Protein AF-A0A931QIK4-F1 (afdb_monomer_lite)

Secondary structure (DSSP, 8-state):
-HHHHHHS-SEEEE-GGG-EEEEEEEEETTEEEEEEEEEEEETTEEEEEEEEEES-HHHH--PPP-

Sequence (66 aa):
MVIETVSRPEQVVMGYAGRPVVHRRYETGSRVKLLRVVYEEASDRRIVVTAYLTSDVERYWKEKGR

pLDDT: mean 90.94, std 10.23, range [35.53, 97.62]

Foldseek 3Di:
DQVCQVVPAPDWDQDPPRWIKGWDWDDDPPAIKIWIWTWDDDPPDTHTPDIDIDRPCVVPDDDDDD

Radius of gyration: 12.06 Å; chains: 1; bounding box: 32×24×32 Å

Structure (mmCIF, N/CA/C/O backbone):
data_AF-A0A931QIK4-F1
#
_entry.id   AF-A0A931QIK4-F1
#
loop_
_atom_site.group_PDB
_atom_site.id
_atom_site.type_symbol
_atom_site.label_atom_id
_atom_site.label_alt_id
_atom_site.label_comp_id
_atom_site.label_asym_id
_atom_site.label_entity_id
_atom_site.label_seq_id
_atom_site.pdbx_PDB_ins_code
_atom_site.Cartn_x
_atom_site.Cartn_y
_atom_site.Cartn_z
_atom_site.occupancy
_atom_site.B_iso_or_equiv
_atom_site.auth_seq_id
_atom_site.auth_comp_id
_atom_site.auth_asym_id
_atom_site.auth_atom_id
_atom_site.pdbx_PDB_model_num
ATOM 1 N N . MET A 1 1 ? -9.425 0.219 -5.563 1.00 88.19 1 MET A N 1
ATOM 2 C CA . MET A 1 1 ? -8.449 0.169 -4.453 1.00 88.19 1 MET A CA 1
ATOM 3 C C . MET A 1 1 ? -7.011 -0.030 -4.945 1.00 88.19 1 MET A C 1
ATOM 5 O O . MET A 1 1 ? -6.252 0.916 -4.861 1.00 88.19 1 MET A O 1
ATOM 9 N N . VAL A 1 2 ? -6.596 -1.173 -5.518 1.00 95.56 2 VAL A N 1
ATOM 10 C CA . VAL A 1 2 ? -5.173 -1.370 -5.920 1.00 95.56 2 VAL A CA 1
ATOM 11 C C . VAL A 1 2 ? -4.691 -0.366 -6.977 1.00 95.56 2 VAL A C 1
ATOM 13 O O . VAL A 1 2 ? -3.700 0.316 -6.740 1.00 95.56 2 VAL A O 1
ATOM 16 N N . ILE A 1 3 ? -5.407 -0.230 -8.101 1.00 95.31 3 ILE A N 1
ATOM 17 C CA . ILE A 1 3 ? -5.048 0.716 -9.179 1.00 95.31 3 ILE A CA 1
ATOM 18 C C . ILE A 1 3 ? -4.968 2.147 -8.634 1.00 95.31 3 ILE A C 1
ATOM 20 O O . ILE A 1 3 ? -3.975 2.835 -8.830 1.00 95.31 3 ILE A O 1
ATOM 24 N N . GLU A 1 4 ? -5.978 2.565 -7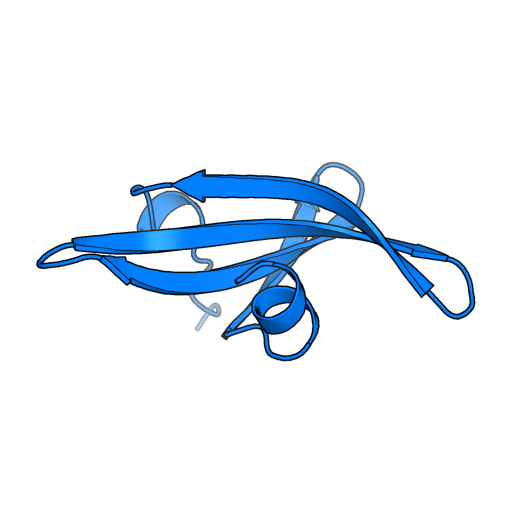.871 1.00 95.88 4 GLU A N 1
ATOM 25 C CA . GLU A 1 4 ? -6.017 3.882 -7.233 1.00 95.88 4 GLU A CA 1
ATOM 26 C C . GLU A 1 4 ? -4.830 4.110 -6.286 1.00 95.88 4 GLU A C 1
ATOM 28 O O . GLU A 1 4 ? -4.208 5.164 -6.346 1.00 95.88 4 GLU A O 1
ATOM 33 N N . THR A 1 5 ? -4.467 3.127 -5.455 1.00 96.81 5 THR A N 1
ATOM 34 C CA . THR A 1 5 ? -3.297 3.215 -4.567 1.00 96.81 5 THR A CA 1
ATOM 35 C C . THR A 1 5 ? -1.991 3.359 -5.349 1.00 96.81 5 THR A C 1
ATOM 37 O O . THR A 1 5 ? -1.095 4.068 -4.903 1.00 96.81 5 THR A O 1
ATOM 40 N N . VAL A 1 6 ? -1.873 2.718 -6.514 1.00 95.44 6 VAL A N 1
ATOM 41 C CA . VAL A 1 6 ? -0.687 2.817 -7.380 1.00 95.44 6 VAL A CA 1
ATOM 42 C C . VAL A 1 6 ? -0.632 4.159 -8.116 1.00 95.44 6 VAL A C 1
ATOM 44 O O . VAL A 1 6 ? 0.448 4.729 -8.268 1.00 95.44 6 VAL A O 1
ATOM 47 N N . SER A 1 7 ? -1.772 4.682 -8.568 1.00 94.62 7 SER A N 1
ATOM 48 C CA . SER A 1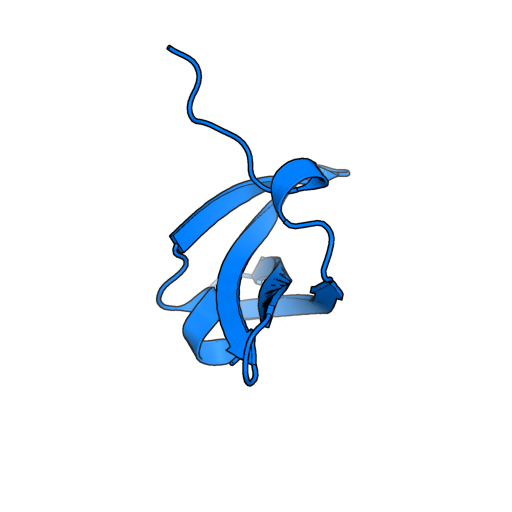 7 ? -1.846 5.951 -9.304 1.00 94.62 7 SER A CA 1
ATOM 49 C C . SER A 1 7 ? -1.834 7.180 -8.392 1.00 94.62 7 SER A C 1
ATOM 51 O O . SER A 1 7 ? -1.351 8.235 -8.792 1.00 94.62 7 SER A O 1
ATOM 53 N N . ARG A 1 8 ? -2.389 7.068 -7.181 1.00 95.50 8 ARG A N 1
ATOM 54 C CA . ARG A 1 8 ? -2.571 8.157 -6.208 1.00 95.50 8 ARG A CA 1
ATOM 55 C C . ARG A 1 8 ? -2.227 7.672 -4.790 1.00 95.50 8 ARG A C 1
ATOM 57 O O . ARG A 1 8 ? -3.110 7.612 -3.926 1.00 95.50 8 ARG A O 1
ATOM 64 N N . PRO A 1 9 ? -0.966 7.293 -4.533 1.00 96.00 9 PRO A N 1
ATOM 65 C CA . PRO A 1 9 ? -0.549 6.861 -3.207 1.00 96.00 9 PRO A CA 1
ATOM 66 C C . PRO A 1 9 ? -0.635 8.016 -2.208 1.00 96.00 9 PRO A C 1
ATOM 68 O O . PRO A 1 9 ? -0.339 9.159 -2.546 1.00 96.00 9 PRO A O 1
ATOM 71 N N . GLU A 1 10 ? -1.000 7.723 -0.961 1.00 96.88 10 GLU A N 1
ATOM 72 C CA . GLU A 1 10 ? -0.835 8.703 0.122 1.00 96.88 10 GLU A CA 1
ATOM 73 C C . GLU A 1 10 ? 0.600 8.710 0.651 1.00 96.88 10 GLU A C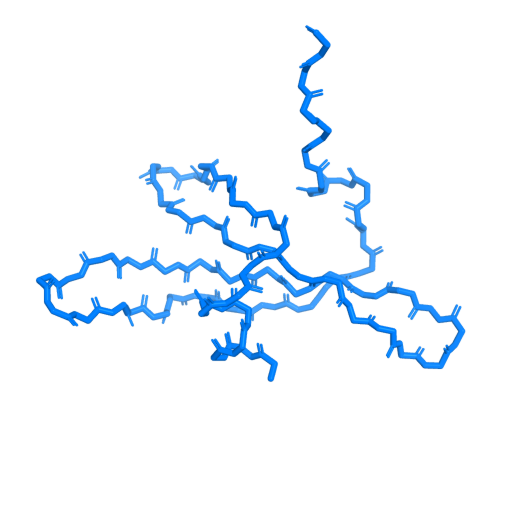 1
ATOM 75 O O . GLU A 1 10 ? 1.084 9.721 1.155 1.00 96.88 10 GLU A O 1
ATOM 80 N N . GLN A 1 11 ? 1.285 7.574 0.541 1.00 95.94 11 GLN A N 1
ATOM 81 C CA . GLN A 1 11 ? 2.671 7.433 0.944 1.00 95.94 11 GLN A CA 1
ATOM 82 C C . GLN A 1 11 ? 3.389 6.446 0.023 1.00 95.94 11 GLN A C 1
ATOM 84 O O . GLN A 1 11 ? 2.839 5.413 -0.360 1.00 95.94 11 GLN A O 1
ATOM 89 N N . VAL A 1 12 ? 4.640 6.766 -0.299 1.00 95.19 12 VAL A N 1
ATOM 90 C CA . VAL A 1 12 ? 5.567 5.901 -1.032 1.00 95.19 12 VAL A CA 1
ATOM 91 C C . VAL A 1 12 ? 6.770 5.660 -0.131 1.00 95.19 12 VAL A C 1
ATOM 93 O O . VAL A 1 12 ? 7.335 6.613 0.403 1.00 95.19 12 VAL A O 1
ATOM 96 N N . VAL A 1 13 ? 7.148 4.400 0.064 1.00 94.38 13 VAL A N 1
ATOM 97 C CA . VAL A 1 13 ? 8.334 4.010 0.835 1.00 94.38 13 VAL A CA 1
ATOM 98 C C . VAL A 1 13 ? 9.141 2.971 0.070 1.00 94.38 13 VAL A C 1
ATOM 100 O O . VAL A 1 13 ? 8.602 2.232 -0.753 1.00 94.38 13 VAL A O 1
ATOM 103 N N . MET A 1 14 ? 10.431 2.878 0.378 1.00 92.19 14 MET A N 1
ATOM 104 C CA . MET A 1 14 ? 11.267 1.784 -0.109 1.00 92.19 14 MET A CA 1
ATOM 105 C C . MET A 1 14 ? 11.072 0.558 0.781 1.00 92.19 14 MET A C 1
ATOM 107 O O . MET A 1 14 ? 11.248 0.618 1.999 1.00 92.19 14 MET A O 1
ATOM 111 N N . GLY A 1 15 ? 10.651 -0.544 0.169 1.00 85.94 15 GLY A N 1
ATOM 112 C CA . GLY A 1 15 ? 10.474 -1.832 0.819 1.00 85.94 15 GLY A CA 1
ATOM 113 C C . GLY A 1 15 ? 11.738 -2.684 0.804 1.00 85.94 15 GLY A C 1
ATOM 114 O O . GLY A 1 15 ? 12.833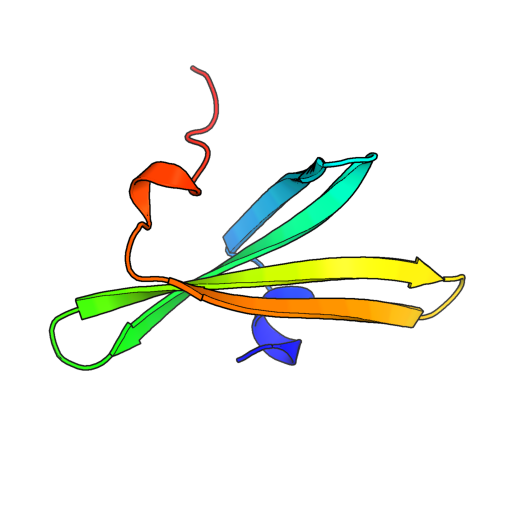 -2.248 0.448 1.00 85.94 15 GLY A O 1
ATOM 115 N N . TYR A 1 16 ? 11.561 -3.947 1.185 1.00 82.44 16 TYR A N 1
ATOM 116 C CA . TYR A 1 16 ? 12.623 -4.943 1.130 1.00 82.44 16 TYR A CA 1
ATOM 117 C C . TYR A 1 16 ? 13.132 -5.138 -0.308 1.00 82.44 16 TYR A C 1
ATOM 119 O O . TYR A 1 16 ? 12.359 -5.043 -1.263 1.00 82.44 16 TYR A O 1
ATOM 127 N N . ALA A 1 17 ? 14.435 -5.403 -0.450 1.00 85.06 17 ALA A N 1
ATOM 128 C CA . ALA A 1 17 ? 15.122 -5.559 -1.736 1.00 85.06 17 ALA A CA 1
ATOM 129 C C . ALA A 1 17 ? 14.980 -4.355 -2.693 1.00 85.06 17 ALA A C 1
ATOM 131 O O . ALA A 1 17 ? 15.063 -4.512 -3.906 1.00 85.06 17 ALA A O 1
ATOM 132 N N . GLY A 1 18 ? 14.740 -3.152 -2.158 1.00 86.69 18 GLY A N 1
ATOM 133 C CA . GLY A 1 18 ? 14.657 -1.931 -2.960 1.00 86.69 18 GLY A CA 1
ATOM 134 C C . GLY A 1 18 ? 13.373 -1.794 -3.783 1.00 86.69 18 GLY A C 1
ATOM 135 O O . GLY A 1 18 ? 13.307 -0.941 -4.662 1.00 86.69 18 GLY A O 1
ATOM 136 N N . ARG A 1 19 ? 12.339 -2.603 -3.520 1.00 91.06 19 ARG A N 1
ATOM 137 C CA . ARG A 1 19 ? 11.064 -2.497 -4.245 1.00 91.06 19 ARG A CA 1
ATOM 138 C C . ARG A 1 19 ? 10.218 -1.339 -3.704 1.00 91.06 19 ARG A C 1
ATOM 140 O O . ARG A 1 19 ? 10.038 -1.261 -2.483 1.00 91.06 19 ARG A O 1
ATOM 147 N N . PRO A 1 20 ? 9.649 -0.475 -4.560 1.00 93.69 20 PRO A N 1
ATOM 148 C CA . PRO A 1 20 ? 8.690 0.531 -4.128 1.00 93.69 20 PRO A CA 1
ATOM 149 C C . PRO A 1 20 ? 7.467 -0.107 -3.466 1.00 93.69 20 PRO A C 1
ATOM 151 O O . PRO A 1 20 ? 6.878 -1.065 -3.975 1.00 93.69 20 PRO A O 1
ATOM 154 N N . VAL A 1 21 ? 7.054 0.457 -2.334 1.00 96.06 21 VAL A N 1
ATOM 155 C CA . VAL A 1 21 ? 5.796 0.118 -1.672 1.00 96.06 21 VAL A CA 1
ATOM 156 C C . VAL A 1 21 ? 4.961 1.376 -1.559 1.00 96.06 21 VAL A C 1
ATOM 158 O O . VAL A 1 21 ? 5.380 2.374 -0.974 1.00 96.06 21 VAL A O 1
ATOM 161 N N . VAL A 1 22 ? 3.758 1.319 -2.113 1.00 96.88 22 VAL A N 1
ATOM 162 C CA . VAL A 1 22 ? 2.780 2.396 -2.013 1.00 96.88 22 VAL A CA 1
ATOM 16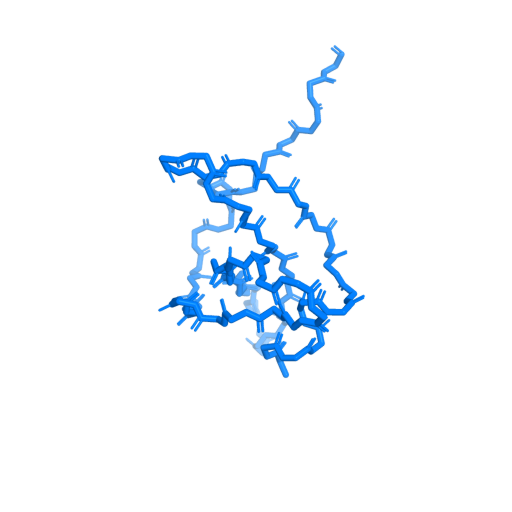3 C C . VAL A 1 22 ? 1.701 2.038 -1.013 1.00 96.88 22 VAL A C 1
ATOM 165 O O . VAL A 1 22 ? 1.223 0.902 -0.948 1.00 96.88 22 VAL A O 1
ATOM 168 N N . HIS A 1 23 ? 1.326 3.030 -0.220 1.00 97.62 23 HIS A N 1
ATOM 169 C CA . HIS A 1 23 ? 0.332 2.919 0.827 1.00 97.62 23 HIS A CA 1
ATOM 170 C C . HIS A 1 23 ? -0.814 3.904 0.574 1.00 97.62 23 HIS A C 1
ATOM 172 O O . HIS A 1 23 ? -0.596 5.047 0.161 1.00 97.62 23 HIS A O 1
ATOM 178 N N . ARG A 1 24 ? -2.041 3.468 0.861 1.00 97.31 24 ARG A N 1
ATOM 179 C CA . ARG A 1 24 ? -3.239 4.321 0.905 1.00 97.31 24 ARG A CA 1
ATOM 180 C C . ARG A 1 24 ? -4.174 3.809 1.991 1.00 97.31 24 ARG A C 1
ATOM 182 O O . ARG A 1 24 ? -4.316 2.590 2.148 1.00 97.31 24 ARG A O 1
ATOM 189 N N . ARG A 1 25 ? -4.748 4.720 2.771 1.00 96.69 25 ARG A N 1
ATOM 190 C CA . ARG A 1 25 ? -5.683 4.379 3.841 1.00 96.69 25 ARG A CA 1
ATOM 191 C C . ARG A 1 25 ? -7.085 4.282 3.254 1.00 96.69 25 ARG A C 1
ATOM 193 O O . ARG A 1 25 ? -7.445 5.012 2.339 1.00 96.69 25 ARG A O 1
ATOM 200 N N . TYR A 1 26 ? -7.860 3.344 3.772 1.00 95.19 26 TYR A N 1
ATOM 201 C CA . TYR A 1 26 ? -9.249 3.141 3.397 1.00 95.19 26 TYR A CA 1
ATOM 202 C C . TYR A 1 26 ? -10.079 2.994 4.662 1.00 95.19 26 TYR A C 1
ATOM 204 O O . TYR A 1 26 ? -9.747 2.198 5.544 1.00 95.19 26 TYR A O 1
ATOM 212 N N . GLU A 1 27 ? -11.155 3.762 4.747 1.00 92.38 27 GLU A N 1
ATOM 213 C CA . GLU A 1 27 ? -12.123 3.659 5.830 1.00 92.38 27 GLU A CA 1
ATOM 214 C C . GLU A 1 27 ? -13.084 2.507 5.535 1.00 92.38 27 GLU A C 1
ATOM 216 O O . GLU A 1 27 ? -13.680 2.424 4.460 1.00 92.38 27 GLU A O 1
ATOM 221 N N . THR A 1 28 ? -13.209 1.578 6.481 1.00 85.50 28 THR A N 1
ATOM 222 C CA . THR A 1 28 ? -14.136 0.448 6.393 1.00 85.50 28 THR A CA 1
ATOM 223 C C . THR A 1 28 ? -15.007 0.453 7.648 1.00 85.50 28 THR A C 1
ATOM 225 O O . THR A 1 28 ? -14.599 -0.042 8.704 1.00 85.50 28 THR A O 1
ATOM 228 N N . GLY A 1 29 ? -16.192 1.062 7.565 1.00 86.69 29 GLY A N 1
ATOM 229 C CA . GLY A 1 29 ? -17.039 1.297 8.737 1.00 86.69 29 GLY A CA 1
ATOM 230 C C . GLY A 1 29 ? -16.349 2.232 9.735 1.00 86.69 29 GLY A C 1
ATOM 231 O O . GLY A 1 29 ? -15.982 3.343 9.380 1.00 86.69 29 GLY A O 1
ATOM 232 N N . SER A 1 30 ? -16.136 1.772 10.971 1.00 85.19 30 SER A N 1
ATOM 233 C CA . SER A 1 30 ? -15.474 2.546 12.036 1.00 85.19 30 SER A CA 1
ATOM 234 C C . SER A 1 30 ? -13.959 2.326 12.141 1.00 85.19 30 SER A C 1
ATOM 236 O O . SER A 1 30 ? -13.338 2.776 13.103 1.00 85.19 30 SER A O 1
ATOM 238 N N . ARG A 1 31 ? -13.343 1.593 11.203 1.00 90.12 31 ARG A N 1
ATOM 239 C CA . ARG A 1 31 ? -11.914 1.245 11.256 1.00 90.12 31 ARG A CA 1
ATOM 240 C C . ARG A 1 31 ? -11.178 1.716 10.010 1.00 90.12 31 ARG A C 1
ATOM 242 O O . ARG A 1 31 ? -11.676 1.573 8.897 1.00 90.12 31 ARG A O 1
ATOM 249 N N . VAL A 1 32 ? -9.949 2.187 10.202 1.00 94.25 32 VAL A N 1
ATOM 250 C CA . VAL A 1 32 ? -9.015 2.475 9.110 1.00 94.25 32 VAL A CA 1
ATOM 251 C C . VAL A 1 32 ? -8.230 1.208 8.773 1.00 94.25 32 VAL A C 1
ATOM 253 O O . VAL A 1 32 ? -7.713 0.518 9.654 1.00 94.25 32 VAL A O 1
ATOM 256 N N . LYS A 1 33 ? -8.135 0.896 7.482 1.00 95.88 33 LYS A N 1
ATOM 257 C CA . LYS A 1 33 ? -7.256 -0.136 6.928 1.00 95.88 33 LYS A CA 1
ATOM 258 C C . LYS A 1 33 ? -6.188 0.518 6.064 1.00 95.88 33 LYS A C 1
ATOM 260 O O . LYS A 1 33 ? -6.448 1.511 5.391 1.00 95.88 33 LYS A O 1
ATOM 265 N N . LEU A 1 34 ? -4.999 -0.067 6.036 1.00 96.69 34 LEU A N 1
ATOM 266 C CA . LEU A 1 34 ? -3.929 0.322 5.127 1.00 96.69 34 LEU A CA 1
ATOM 267 C C . LEU A 1 34 ? -3.843 -0.688 3.987 1.00 96.69 34 LEU A C 1
ATOM 269 O O . LEU A 1 34 ? -3.584 -1.867 4.232 1.00 96.69 34 LEU A O 1
ATOM 273 N N . LEU A 1 35 ? -4.022 -0.237 2.746 1.00 97.56 35 LEU A N 1
ATOM 274 C CA . LEU A 1 35 ? -3.673 -1.036 1.576 1.00 97.56 35 LEU A CA 1
ATOM 275 C C . LEU A 1 35 ? -2.209 -0.790 1.244 1.00 97.56 35 LEU A C 1
ATOM 277 O O . LEU A 1 35 ? -1.830 0.336 0.918 1.00 97.56 35 LEU A O 1
ATOM 281 N N . ARG A 1 36 ? -1.408 -1.852 1.300 1.00 96.94 36 ARG A N 1
ATOM 282 C CA . ARG A 1 36 ? -0.014 -1.841 0.861 1.00 96.94 36 ARG A CA 1
ATOM 283 C C . ARG A 1 36 ? 0.085 -2.542 -0.482 1.00 96.94 36 ARG A C 1
ATOM 285 O O . ARG A 1 36 ? -0.392 -3.668 -0.609 1.00 96.94 36 ARG A O 1
ATOM 292 N N . VAL A 1 37 ? 0.704 -1.892 -1.462 1.00 97.56 37 VAL A N 1
ATOM 293 C CA . VAL A 1 37 ? 0.962 -2.476 -2.782 1.00 97.56 37 VAL A CA 1
ATOM 294 C C . VAL A 1 37 ? 2.450 -2.386 -3.077 1.00 97.56 37 VAL A C 1
ATOM 296 O O . VAL A 1 37 ? 3.024 -1.300 -3.092 1.00 97.56 37 VAL A O 1
ATOM 299 N N . VAL A 1 38 ? 3.066 -3.541 -3.299 1.00 96.12 38 VAL A N 1
ATOM 300 C CA . VAL A 1 38 ? 4.428 -3.673 -3.809 1.00 96.12 38 VAL A CA 1
ATOM 301 C C . VAL A 1 38 ? 4.331 -3.823 -5.317 1.00 96.12 38 VAL A C 1
ATOM 303 O O . VAL A 1 38 ? 3.602 -4.693 -5.804 1.00 96.12 38 VAL A O 1
ATOM 306 N N . TYR A 1 39 ? 5.061 -2.994 -6.049 1.00 94.88 39 TYR A N 1
ATOM 307 C CA . TYR A 1 39 ? 5.158 -3.110 -7.498 1.00 94.88 39 TYR A CA 1
ATOM 308 C C . TYR A 1 39 ? 6.608 -3.013 -7.957 1.00 94.88 39 TYR A C 1
ATOM 310 O O . TYR A 1 39 ? 7.479 -2.537 -7.231 1.00 94.88 39 TYR A O 1
ATOM 318 N N . GLU A 1 40 ? 6.844 -3.473 -9.175 1.00 92.81 40 GLU A N 1
ATOM 319 C CA . GLU A 1 40 ? 8.083 -3.258 -9.910 1.00 92.81 40 GLU A CA 1
ATOM 320 C C . GLU A 1 40 ? 7.804 -2.386 -11.126 1.00 92.81 40 GLU A C 1
ATOM 322 O O . GLU A 1 40 ? 6.745 -2.492 -11.754 1.00 92.81 40 GLU A O 1
ATOM 327 N N . GLU A 1 41 ? 8.746 -1.505 -11.445 1.00 90.00 41 GLU A N 1
ATOM 328 C CA . GLU A 1 41 ? 8.717 -0.754 -12.694 1.00 90.00 41 GLU A CA 1
ATOM 329 C C . GLU A 1 41 ? 9.371 -1.594 -13.788 1.00 90.00 41 GLU A C 1
ATOM 331 O O . GLU A 1 41 ? 10.498 -2.063 -13.642 1.00 90.00 41 GLU A O 1
ATOM 336 N N . ALA A 1 42 ? 8.643 -1.805 -14.879 1.00 89.56 42 ALA A N 1
ATOM 337 C CA . ALA A 1 42 ? 9.123 -2.510 -16.052 1.00 89.56 42 ALA A CA 1
ATOM 338 C C . ALA A 1 42 ? 8.816 -1.651 -17.276 1.00 89.56 42 ALA A C 1
ATOM 340 O O . ALA A 1 42 ? 7.696 -1.677 -17.777 1.00 89.56 42 ALA A O 1
ATOM 341 N N . SER A 1 43 ? 9.814 -0.893 -17.733 1.00 87.00 43 SER A N 1
ATOM 342 C CA . SER A 1 43 ? 9.724 0.003 -18.892 1.00 87.00 43 SER A CA 1
ATOM 343 C C . SER A 1 43 ? 8.524 0.961 -18.813 1.00 87.00 43 SER A C 1
ATOM 345 O O . SER A 1 43 ? 8.607 1.990 -18.153 1.00 87.00 43 SER A O 1
ATOM 347 N N . ASP A 1 44 ? 7.411 0.625 -19.457 1.00 90.69 44 ASP A N 1
ATOM 348 C CA . ASP A 1 44 ? 6.195 1.429 -19.596 1.00 90.69 44 ASP A CA 1
ATOM 349 C C . ASP A 1 44 ? 5.062 1.019 -18.637 1.00 90.69 44 ASP A C 1
ATOM 351 O O . ASP A 1 44 ? 3.997 1.639 -18.620 1.00 90.69 44 ASP A O 1
ATOM 355 N N . ARG A 1 45 ? 5.270 -0.022 -17.824 1.00 91.06 45 ARG A N 1
ATOM 356 C CA . ARG A 1 45 ? 4.240 -0.592 -16.951 1.00 91.06 45 ARG A CA 1
ATOM 357 C C . ARG A 1 45 ? 4.720 -0.794 -15.522 1.00 91.06 45 ARG A C 1
ATOM 359 O O . ARG A 1 45 ? 5.890 -1.042 -15.244 1.00 91.06 45 ARG A O 1
ATOM 366 N N . ARG A 1 46 ? 3.760 -0.748 -14.598 1.00 92.06 46 ARG A N 1
ATOM 367 C CA . ARG A 1 46 ? 3.949 -1.134 -13.196 1.00 92.06 46 ARG A CA 1
ATOM 368 C C . ARG A 1 46 ? 3.356 -2.517 -12.980 1.00 92.06 46 ARG A C 1
ATOM 370 O O . ARG A 1 46 ? 2.155 -2.708 -13.160 1.00 92.06 46 ARG A O 1
ATOM 377 N N . ILE A 1 47 ? 4.192 -3.472 -12.593 1.00 94.06 47 ILE A N 1
ATOM 378 C CA . ILE A 1 47 ? 3.777 -4.849 -12.318 1.00 94.06 47 ILE A CA 1
ATOM 379 C C . ILE A 1 47 ? 3.527 -4.970 -10.819 1.00 94.06 47 ILE A C 1
ATOM 381 O O . ILE A 1 47 ? 4.455 -4.862 -10.021 1.00 94.06 47 ILE A O 1
ATOM 385 N N . VAL A 1 48 ? 2.271 -5.178 -10.423 1.00 95.00 48 VAL A N 1
ATOM 386 C CA . VAL A 1 48 ? 1.923 -5.413 -9.017 1.00 95.00 48 VAL A CA 1
ATOM 387 C C . VAL A 1 48 ? 2.372 -6.816 -8.621 1.00 95.00 48 VAL A C 1
ATOM 389 O O . VAL A 1 48 ? 1.905 -7.803 -9.178 1.00 95.00 48 VAL A O 1
ATOM 392 N N . VAL A 1 49 ? 3.260 -6.890 -7.634 1.00 94.75 49 VAL A N 1
ATOM 393 C CA . VAL A 1 49 ? 3.822 -8.146 -7.119 1.00 94.75 49 VAL A CA 1
ATOM 394 C C . VAL A 1 49 ? 2.987 -8.656 -5.955 1.00 94.75 49 VAL A C 1
ATOM 396 O O . VAL A 1 49 ? 2.728 -9.848 -5.816 1.00 94.75 49 VAL A O 1
ATOM 399 N N . THR A 1 50 ? 2.569 -7.751 -5.072 1.00 95.69 50 THR A N 1
ATOM 400 C CA . THR A 1 50 ? 1.795 -8.109 -3.884 1.00 95.69 50 THR A CA 1
ATOM 401 C C . THR A 1 50 ? 0.928 -6.937 -3.463 1.00 95.69 50 THR A C 1
ATOM 403 O O . THR A 1 50 ? 1.402 -5.805 -3.394 1.00 95.69 50 THR A O 1
ATOM 406 N N . ALA A 1 51 ? -0.329 -7.209 -3.129 1.00 96.69 51 ALA A N 1
ATOM 407 C CA . ALA A 1 51 ? -1.228 -6.242 -2.521 1.00 96.69 51 ALA A CA 1
ATOM 408 C C . ALA A 1 51 ? -1.967 -6.891 -1.352 1.00 96.69 51 ALA A C 1
ATOM 410 O O . ALA A 1 51 ? -2.492 -7.993 -1.493 1.00 96.69 51 ALA A O 1
ATOM 411 N N . TYR A 1 52 ? -2.021 -6.215 -0.208 1.00 96.38 52 TYR A N 1
ATOM 412 C CA . TYR A 1 52 ? -2.796 -6.690 0.937 1.00 96.38 52 TYR A CA 1
ATOM 413 C C . TYR A 1 52 ? -3.264 -5.545 1.830 1.00 96.38 52 TYR A C 1
ATOM 415 O O . TYR A 1 52 ? -2.647 -4.478 1.902 1.00 96.38 52 TYR A O 1
ATOM 423 N N . LEU A 1 53 ? -4.372 -5.795 2.524 1.00 95.56 53 LEU A N 1
ATOM 424 C CA . LEU A 1 53 ? -4.930 -4.906 3.533 1.00 95.56 53 LEU A CA 1
ATOM 425 C C . LEU A 1 53 ? -4.438 -5.317 4.918 1.00 95.56 53 LEU A C 1
ATOM 427 O O . LEU A 1 53 ? -4.403 -6.499 5.250 1.00 95.56 53 LEU A O 1
ATOM 431 N N . THR A 1 54 ? -4.121 -4.337 5.752 1.00 94.62 54 THR A N 1
ATOM 432 C CA . THR A 1 54 ? -3.787 -4.548 7.164 1.00 94.62 54 THR A CA 1
ATOM 433 C C . THR A 1 54 ? -4.470 -3.509 8.048 1.00 94.62 54 THR A C 1
ATOM 435 O O . THR A 1 54 ? -4.804 -2.417 7.592 1.00 94.62 54 THR A O 1
ATOM 438 N N . SER A 1 55 ? -4.721 -3.865 9.309 1.00 94.50 55 SER A N 1
ATOM 439 C CA . SER A 1 55 ? -5.143 -2.913 10.345 1.00 94.50 55 SER A CA 1
ATOM 440 C C . SER A 1 55 ? -3.968 -2.221 11.033 1.00 94.50 55 SER A C 1
ATOM 442 O O . SER A 1 55 ? -4.184 -1.206 11.684 1.00 94.50 55 SER A O 1
ATOM 444 N N . ASP A 1 56 ? -2.744 -2.723 10.867 1.00 93.38 56 ASP A N 1
ATOM 445 C CA . ASP A 1 56 ? -1.564 -2.237 11.587 1.00 93.38 56 ASP A CA 1
ATOM 446 C C . ASP A 1 56 ? -0.971 -1.002 10.895 1.00 93.38 56 ASP A C 1
ATOM 448 O O . ASP A 1 56 ? 0.151 -1.030 10.387 1.00 93.38 56 ASP A O 1
ATOM 452 N N . VAL A 1 57 ? -1.745 0.084 10.817 1.00 93.12 57 VAL A N 1
ATOM 453 C CA . VAL A 1 57 ? -1.351 1.308 10.099 1.00 93.12 57 VAL A CA 1
ATOM 454 C C . VAL A 1 57 ? -0.023 1.843 10.639 1.00 93.12 57 VAL A C 1
ATOM 456 O O . VAL A 1 57 ? 0.902 2.047 9.860 1.00 93.12 57 VAL A O 1
ATOM 459 N N . GLU A 1 58 ? 0.107 1.986 11.958 1.00 91.44 58 GLU A N 1
ATOM 460 C CA . GLU A 1 58 ? 1.287 2.558 12.628 1.00 91.44 58 GLU A CA 1
ATOM 461 C C . GLU A 1 58 ? 2.578 1.780 12.349 1.00 91.44 58 GLU A C 1
ATOM 463 O O . GLU A 1 58 ? 3.646 2.362 12.185 1.00 91.44 58 GLU A O 1
ATOM 468 N N . ARG A 1 59 ? 2.485 0.451 12.218 1.00 91.12 59 ARG A N 1
ATOM 469 C CA . ARG A 1 59 ? 3.644 -0.404 11.932 1.00 91.12 59 ARG A CA 1
ATOM 470 C C . ARG A 1 59 ? 4.264 -0.097 10.568 1.00 91.12 59 ARG A C 1
ATOM 472 O O . ARG A 1 59 ? 5.478 -0.229 10.384 1.00 91.12 59 ARG A O 1
ATOM 479 N N . TYR A 1 60 ? 3.425 0.238 9.591 1.00 91.69 60 TYR A N 1
ATOM 480 C CA . TYR A 1 60 ? 3.826 0.358 8.190 1.00 91.69 60 TYR A CA 1
ATOM 481 C C . TYR A 1 60 ? 3.876 1.794 7.688 1.00 91.69 60 TYR A C 1
ATOM 483 O O . TYR A 1 60 ? 4.593 2.067 6.724 1.00 91.69 60 TYR A O 1
ATOM 491 N N . TRP A 1 61 ? 3.144 2.700 8.328 1.00 93.12 61 TRP A N 1
ATOM 492 C CA . TRP A 1 61 ? 3.172 4.113 8.018 1.00 93.12 61 TRP A CA 1
ATOM 493 C C . TRP A 1 61 ? 4.484 4.716 8.505 1.00 93.12 61 TRP A C 1
ATOM 495 O O . TRP A 1 61 ? 4.773 4.741 9.697 1.00 93.12 61 TRP A O 1
ATOM 505 N N . LYS A 1 62 ? 5.314 5.183 7.573 1.00 89.06 62 LYS A N 1
ATOM 506 C CA . LYS A 1 62 ? 6.560 5.862 7.931 1.00 89.06 62 LYS A CA 1
ATOM 507 C C . LYS A 1 62 ? 6.281 7.344 8.109 1.00 89.06 62 LYS A C 1
ATOM 509 O O . LYS A 1 62 ? 6.058 8.049 7.129 1.00 89.06 62 LYS A O 1
ATOM 514 N N . GLU A 1 63 ? 6.251 7.812 9.350 1.00 80.06 63 GLU A N 1
ATOM 515 C CA . GLU A 1 63 ? 6.253 9.249 9.611 1.00 80.06 63 GLU A CA 1
ATOM 516 C C . GLU A 1 63 ? 7.486 9.856 8.935 1.00 80.06 63 GLU A C 1
ATOM 518 O O . GLU A 1 63 ? 8.587 9.302 9.020 1.00 80.06 63 GLU A O 1
ATOM 523 N N . LYS A 1 64 ? 7.299 10.945 8.178 1.00 58.75 64 LYS A N 1
ATOM 524 C CA . LYS A 1 64 ? 8.439 11.668 7.613 1.00 58.75 64 LYS A CA 1
ATOM 525 C C . LYS A 1 64 ? 9.284 12.133 8.7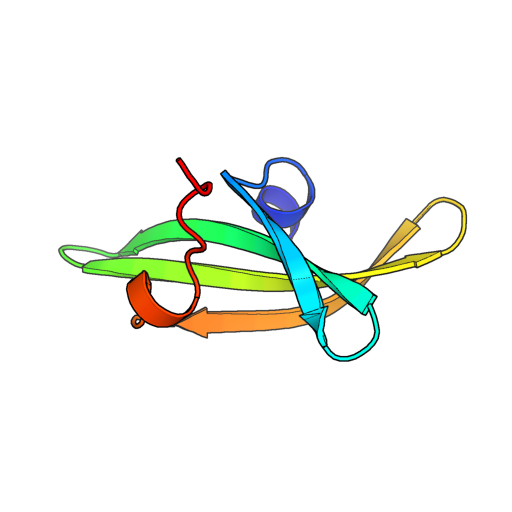94 1.00 58.75 64 LYS A C 1
ATOM 527 O O . LYS A 1 64 ? 8.771 12.838 9.658 1.00 58.75 64 LYS A O 1
ATOM 532 N N . GLY A 1 65 ? 10.540 11.687 8.830 1.00 52.00 65 GLY A N 1
ATOM 533 C CA . GLY A 1 65 ? 11.516 12.146 9.809 1.00 52.00 65 GLY A CA 1
ATOM 534 C C . GLY A 1 65 ? 11.509 13.671 9.876 1.00 52.00 65 GLY A C 1
ATOM 535 O O . GLY A 1 65 ? 11.407 14.336 8.842 1.00 52.00 65 GLY A O 1
ATOM 536 N N . ARG A 1 66 ? 11.517 14.166 11.110 1.00 35.53 66 ARG A N 1
ATOM 537 C CA . ARG A 1 66 ? 11.593 15.575 11.484 1.00 35.53 66 ARG A CA 1
ATOM 538 C C . ARG A 1 66 ? 12.875 16.222 10.970 1.00 35.53 66 ARG A C 1
ATOM 540 O O . ARG A 1 66 ? 13.894 15.499 10.909 1.00 35.53 66 ARG A O 1
#